Protein AF-A0A5E6N283-F1 (afdb_monomer)

Foldseek 3Di:
DCPQCVVCVVVADPPDDDHDDPSLLVVLLVVVCVVVVHDSVVSVVCCVVDVVSVVNSD

Structure (mmCIF, N/CA/C/O backbone):
data_AF-A0A5E6N283-F1
#
_entry.id   AF-A0A5E6N283-F1
#
loop_
_atom_site.group_PDB
_atom_site.id
_atom_site.type_symbol
_atom_site.label_atom_id
_atom_site.label_alt_id
_atom_site.label_comp_id
_atom_site.label_asym_id
_atom_site.label_entity_id
_atom_site.label_seq_id
_atom_site.pdbx_PDB_ins_code
_atom_site.Cartn_x
_atom_site.Cartn_y
_atom_site.Cartn_z
_atom_site.occupancy
_atom_site.B_iso_or_equiv
_atom_site.auth_seq_id
_atom_site.auth_comp_id
_atom_site.auth_asym_id
_atom_site.auth_atom_id
_atom_site.pdbx_PDB_model_num
ATOM 1 N N . MET A 1 1 ? -7.195 2.626 -18.307 1.00 50.75 1 MET A N 1
ATOM 2 C CA . MET A 1 1 ? -6.817 2.149 -16.953 1.00 50.75 1 MET A CA 1
ATOM 3 C C . MET A 1 1 ? -5.357 2.506 -16.656 1.00 50.75 1 MET A C 1
ATOM 5 O O . MET A 1 1 ? -4.828 2.101 -15.635 1.00 50.75 1 MET A O 1
ATOM 9 N N . ASP A 1 2 ? -4.767 3.355 -17.501 1.00 58.66 2 ASP A N 1
ATOM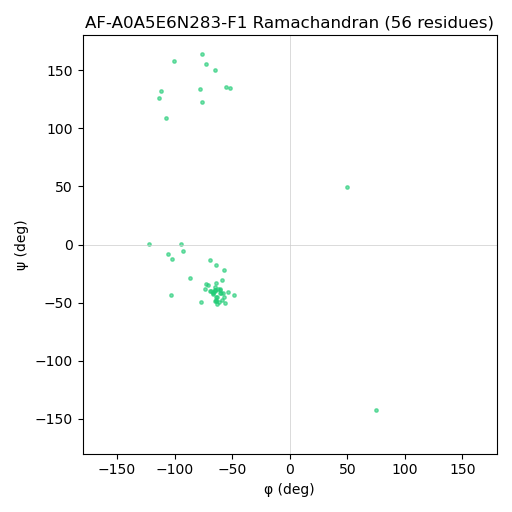 10 C CA . ASP A 1 2 ? -3.325 3.515 -17.699 1.00 58.66 2 ASP A CA 1
ATOM 11 C C . ASP A 1 2 ? -2.768 4.759 -16.986 1.00 58.66 2 ASP A C 1
ATOM 13 O O . ASP A 1 2 ? -1.579 4.881 -16.748 1.00 58.66 2 ASP A O 1
ATOM 17 N N . S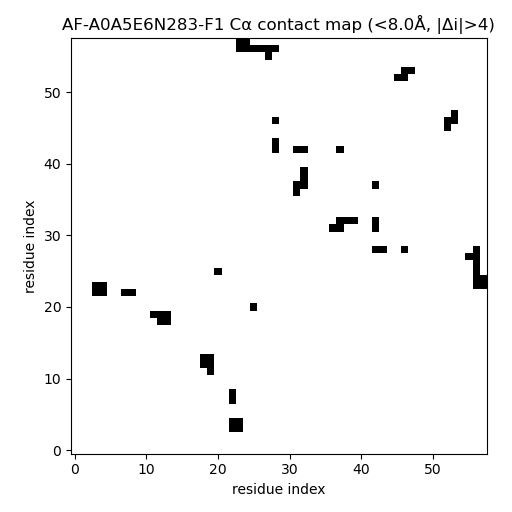ER A 1 3 ? -3.636 5.660 -16.511 1.00 77.50 3 SER A N 1
ATOM 18 C CA . SER A 1 3 ? -3.221 6.960 -15.961 1.00 77.50 3 SER A CA 1
ATOM 19 C C . SER A 1 3 ? -2.359 6.893 -14.696 1.00 77.50 3 SER A C 1
ATOM 21 O O . SER A 1 3 ? -1.780 7.902 -14.309 1.00 77.50 3 SER A O 1
ATOM 23 N N . LEU A 1 4 ? -2.351 5.757 -13.995 1.00 82.69 4 LEU A N 1
ATOM 24 C CA . LEU A 1 4 ? -1.648 5.576 -12.722 1.00 82.69 4 LEU A CA 1
ATOM 25 C C . LEU A 1 4 ? -0.358 4.781 -12.913 1.00 82.69 4 LEU A C 1
ATOM 27 O O . LEU A 1 4 ? 0.675 5.172 -12.381 1.00 82.69 4 LEU A O 1
ATOM 31 N N . ASP A 1 5 ? -0.407 3.715 -13.706 1.00 85.44 5 ASP A N 1
ATOM 32 C CA . ASP A 1 5 ? 0.791 2.957 -14.041 1.00 85.44 5 ASP A CA 1
ATOM 33 C C . ASP A 1 5 ? 1.751 3.841 -14.857 1.00 85.44 5 ASP A C 1
ATOM 35 O O . ASP A 1 5 ? 2.880 4.033 -14.418 1.00 85.44 5 ASP A O 1
ATOM 39 N N . ASP A 1 6 ? 1.274 4.527 -15.905 1.00 87.69 6 ASP A N 1
ATOM 40 C CA . ASP A 1 6 ? 2.092 5.425 -16.742 1.00 87.69 6 ASP A CA 1
ATOM 41 C C . ASP A 1 6 ? 2.708 6.588 -15.941 1.00 87.69 6 ASP A C 1
ATOM 43 O O . ASP A 1 6 ? 3.845 7.003 -16.167 1.00 87.69 6 ASP A O 1
ATOM 47 N N . ALA A 1 7 ? 1.962 7.142 -14.979 1.00 88.44 7 ALA A N 1
ATOM 48 C CA . ALA A 1 7 ? 2.415 8.297 -14.203 1.00 88.44 7 ALA A CA 1
ATOM 49 C C . ALA A 1 7 ? 3.548 7.948 -13.227 1.00 88.44 7 ALA A C 1
ATOM 51 O O . ALA A 1 7 ? 4.434 8.772 -12.974 1.00 88.44 7 ALA A O 1
ATOM 52 N N . PHE A 1 8 ? 3.508 6.741 -12.659 1.00 87.75 8 PHE A N 1
ATOM 53 C CA . PHE A 1 8 ? 4.447 6.309 -11.628 1.00 87.75 8 PHE A CA 1
ATOM 54 C C . PHE A 1 8 ? 5.496 5.318 -12.134 1.00 87.75 8 PHE A C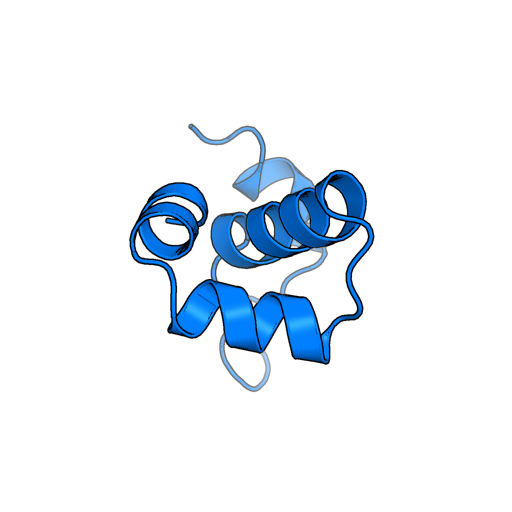 1
ATOM 56 O O . PHE A 1 8 ? 6.447 5.064 -11.400 1.00 87.75 8 PHE A O 1
ATOM 63 N N . GLU A 1 9 ? 5.389 4.819 -13.368 1.00 87.25 9 GLU A N 1
ATOM 64 C CA . GLU A 1 9 ? 6.318 3.863 -13.987 1.00 87.25 9 GLU A CA 1
ATOM 65 C C . GLU A 1 9 ? 7.786 4.274 -13.824 1.00 87.25 9 GLU A C 1
ATOM 67 O O . GLU A 1 9 ? 8.611 3.466 -13.408 1.00 87.25 9 GLU A O 1
ATOM 72 N N . GLN A 1 10 ? 8.099 5.559 -14.023 1.00 88.38 10 GLN A N 1
ATOM 73 C CA . GLN A 1 10 ? 9.455 6.111 -13.880 1.00 88.38 10 GLN A CA 1
ATOM 74 C C . GLN A 1 10 ? 10.096 5.895 -12.494 1.00 88.38 10 GLN A C 1
ATOM 76 O O . GLN A 1 10 ? 11.316 5.964 -12.353 1.00 88.38 10 GLN A O 1
ATOM 81 N N . HIS A 1 11 ? 9.289 5.674 -11.452 1.00 87.44 11 HIS A N 1
ATOM 82 C CA . HIS A 1 11 ? 9.757 5.459 -10.080 1.00 87.44 11 HIS A CA 1
ATOM 83 C C . HIS A 1 11 ? 9.945 3.977 -9.738 1.00 87.44 11 HIS A C 1
ATOM 85 O O . HIS A 1 11 ? 10.423 3.654 -8.649 1.00 87.44 11 HIS A O 1
ATOM 91 N N . TYR A 1 12 ? 9.564 3.076 -10.643 1.00 87.62 12 TYR A N 1
ATOM 92 C CA . TYR A 1 12 ? 9.597 1.636 -10.442 1.00 87.62 12 TYR A CA 1
ATOM 93 C C . TYR A 1 12 ? 10.669 1.038 -11.352 1.00 87.62 12 TYR A C 1
ATOM 95 O O . TYR A 1 12 ? 10.756 1.336 -12.538 1.00 87.62 12 TYR A O 1
ATOM 103 N N . SER A 1 13 ? 11.526 0.184 -10.792 1.00 85.00 13 SER A N 1
ATOM 104 C CA . SER A 1 13 ? 12.526 -0.519 -11.598 1.00 85.00 13 SER A CA 1
ATOM 105 C C . SER A 1 13 ? 11.856 -1.648 -12.375 1.00 85.00 13 SER A C 1
ATOM 107 O O . SER A 1 13 ? 11.246 -2.533 -11.768 1.00 85.00 13 SER A O 1
ATOM 109 N N . GLN A 1 14 ? 11.985 -1.609 -13.701 1.00 78.75 14 GLN A N 1
ATOM 110 C CA . GLN A 1 14 ? 11.483 -2.660 -14.588 1.00 78.75 14 GLN A CA 1
ATOM 111 C C . GLN A 1 14 ? 12.413 -3.881 -14.567 1.00 78.75 14 GLN A C 1
ATOM 113 O O . GLN A 1 14 ? 11.968 -4.990 -14.276 1.00 78.75 14 GLN A O 1
ATOM 118 N N . ASP A 1 15 ? 13.720 -3.651 -14.743 1.00 81.12 15 ASP A N 1
ATOM 119 C CA . ASP A 1 15 ? 14.654 -4.732 -15.105 1.00 81.12 15 ASP A CA 1
ATOM 120 C C . ASP A 1 15 ? 15.814 -4.916 -14.116 1.00 81.12 15 ASP A C 1
ATOM 122 O O . ASP A 1 15 ? 16.692 -5.755 -14.321 1.00 81.12 15 ASP A O 1
ATOM 126 N N . ASN A 1 16 ? 15.858 -4.117 -13.045 1.00 82.75 16 ASN A N 1
ATOM 127 C CA . ASN A 1 16 ? 16.973 -4.118 -12.102 1.00 82.75 16 ASN A CA 1
ATOM 128 C C . ASN A 1 16 ? 16.555 -4.620 -10.714 1.00 82.75 16 ASN A C 1
ATOM 130 O O . ASN A 1 16 ? 15.654 -4.071 -10.080 1.00 82.75 16 ASN A O 1
ATOM 134 N N . GLY A 1 17 ? 17.266 -5.628 -10.208 1.00 86.38 17 GLY A N 1
ATOM 135 C CA . GLY A 1 17 ? 17.062 -6.169 -8.867 1.00 86.38 17 GLY A CA 1
ATOM 136 C C . GLY A 1 17 ? 15.811 -7.045 -8.730 1.00 86.38 17 GLY A C 1
ATOM 137 O O . GLY A 1 1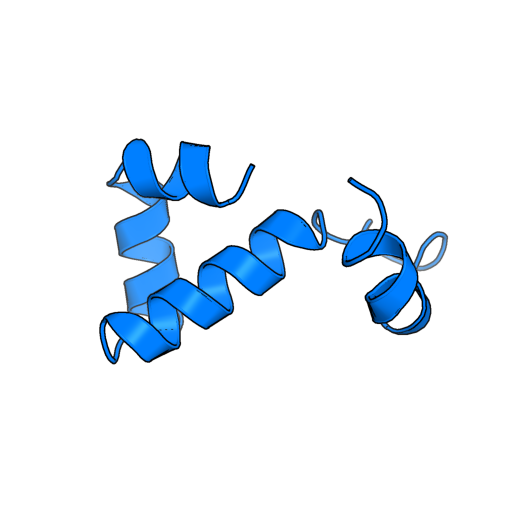7 ? 15.499 -7.861 -9.594 1.00 86.38 17 GLY A O 1
ATOM 138 N N . ARG A 1 18 ? 15.125 -6.941 -7.583 1.00 83.94 18 ARG A N 1
ATOM 139 C CA . ARG A 1 18 ? 13.890 -7.696 -7.325 1.00 83.94 18 ARG A CA 1
ATOM 140 C C . ARG A 1 18 ? 12.732 -7.019 -8.065 1.00 83.94 18 ARG A C 1
ATOM 142 O O . ARG A 1 18 ? 12.588 -5.809 -7.899 1.00 83.94 18 ARG A O 1
ATOM 149 N N . PRO A 1 19 ? 11.876 -7.772 -8.784 1.00 85.69 19 PRO A N 1
ATOM 150 C CA . PRO A 1 19 ? 10.755 -7.191 -9.507 1.00 85.69 19 PRO A CA 1
ATOM 151 C C . PRO A 1 19 ? 9.878 -6.362 -8.575 1.00 85.69 19 PRO A C 1
ATOM 153 O O . PRO A 1 19 ? 9.555 -6.770 -7.448 1.00 85.69 19 PRO A O 1
ATOM 156 N N . SER A 1 20 ? 9.517 -5.187 -9.073 1.00 88.69 20 SER A N 1
ATOM 157 C CA . SER A 1 20 ? 8.690 -4.237 -8.355 1.00 88.69 20 SER A CA 1
ATOM 158 C C . SER A 1 20 ? 7.287 -4.802 -8.129 1.00 88.69 20 SER A C 1
ATOM 160 O O . SER A 1 20 ? 6.778 -5.607 -8.910 1.00 88.69 20 SER A O 1
ATOM 162 N N . LYS A 1 21 ? 6.636 -4.391 -7.038 1.00 89.94 21 LYS A N 1
ATOM 163 C CA . LYS A 1 21 ? 5.220 -4.726 -6.838 1.00 89.94 21 LYS A CA 1
ATOM 164 C C . LYS A 1 21 ? 4.349 -3.906 -7.798 1.00 89.94 21 LYS A C 1
ATOM 166 O O . LYS A 1 21 ? 4.770 -2.807 -8.157 1.00 89.94 21 LYS A O 1
ATOM 171 N N . PRO A 1 22 ? 3.136 -4.379 -8.145 1.00 91.12 22 PRO A N 1
ATOM 172 C CA . PRO A 1 22 ? 2.201 -3.596 -8.948 1.00 91.12 22 PRO A CA 1
ATOM 173 C C . PRO A 1 22 ? 1.979 -2.200 -8.354 1.00 91.12 22 PRO A C 1
ATOM 175 O O . PRO A 1 22 ? 1.771 -2.068 -7.143 1.00 91.12 22 PRO A O 1
ATOM 178 N N . ILE A 1 23 ? 2.004 -1.165 -9.195 1.00 91.75 23 ILE A N 1
ATOM 179 C CA . ILE A 1 23 ? 1.858 0.236 -8.769 1.00 91.75 23 ILE A CA 1
ATOM 180 C C . ILE A 1 23 ? 0.501 0.438 -8.088 1.00 91.75 23 ILE A C 1
ATOM 182 O O . ILE A 1 23 ? 0.430 1.031 -7.010 1.00 91.75 23 ILE A O 1
ATOM 186 N N . ARG A 1 24 ? -0.566 -0.153 -8.642 1.00 92.06 24 ARG A N 1
ATOM 187 C CA . ARG A 1 24 ? -1.909 -0.137 -8.042 1.00 92.06 24 ARG A CA 1
ATOM 188 C C . ARG A 1 24 ? -1.934 -0.644 -6.595 1.00 92.06 24 ARG A C 1
ATOM 190 O O . ARG A 1 24 ? -2.585 -0.027 -5.751 1.00 92.06 24 ARG A O 1
ATOM 197 N N . LEU A 1 25 ? -1.180 -1.704 -6.289 1.00 93.62 25 LEU A N 1
ATOM 198 C CA . LEU A 1 25 ? -1.077 -2.231 -4.928 1.00 93.62 25 LEU A CA 1
ATOM 199 C C . LEU A 1 25 ? -0.437 -1.196 -4.001 1.00 93.62 25 LEU A C 1
ATOM 201 O O . LEU A 1 25 ? -0.974 -0.910 -2.932 1.00 93.62 25 LEU A O 1
ATOM 205 N N . MET A 1 26 ? 0.689 -0.612 -4.410 1.00 93.94 26 MET A N 1
ATOM 206 C CA . MET A 1 26 ? 1.414 0.359 -3.587 1.00 93.94 26 MET A CA 1
ATOM 207 C C . MET A 1 26 ? 0.596 1.630 -3.338 1.00 93.94 26 MET A C 1
ATOM 209 O O . MET A 1 26 ? 0.489 2.084 -2.199 1.00 93.94 26 MET A O 1
ATOM 213 N N . VAL A 1 27 ? -0.037 2.171 -4.380 1.00 93.81 27 VAL A N 1
ATOM 214 C CA . VAL A 1 27 ? -0.880 3.368 -4.273 1.00 93.81 27 VAL A CA 1
ATOM 215 C C . VAL A 1 27 ? -2.128 3.089 -3.439 1.00 93.81 27 VAL A C 1
ATOM 217 O O . VAL A 1 27 ? -2.472 3.889 -2.571 1.00 93.81 27 VAL A O 1
ATOM 220 N N . GLY A 1 28 ? -2.767 1.931 -3.622 1.00 94.69 28 GLY A N 1
ATOM 221 C CA . GLY A 1 28 ? -3.915 1.530 -2.810 1.00 94.69 28 GLY A CA 1
ATOM 222 C C . GLY A 1 28 ? -3.576 1.438 -1.318 1.00 94.69 28 GLY A C 1
ATOM 223 O O . GLY A 1 28 ? -4.333 1.937 -0.487 1.00 94.69 28 GLY A O 1
ATOM 224 N N . LEU A 1 29 ? -2.412 0.880 -0.967 1.00 95.69 29 LEU A N 1
ATOM 225 C CA . LEU A 1 29 ? -1.954 0.821 0.425 1.00 95.69 29 LEU A CA 1
ATOM 226 C C . LEU A 1 29 ? -1.679 2.213 1.007 1.00 95.69 29 LEU A C 1
ATOM 228 O O . LEU A 1 29 ? -2.038 2.460 2.156 1.00 95.69 29 LEU A O 1
ATOM 232 N N . LEU A 1 30 ? -1.095 3.132 0.231 1.00 95.25 30 LEU A N 1
ATOM 233 C CA . LEU A 1 30 ? -0.866 4.517 0.666 1.00 95.25 30 LEU A CA 1
ATOM 234 C C . LEU A 1 30 ? -2.178 5.276 0.902 1.00 95.25 30 LEU A C 1
ATOM 236 O O . LEU A 1 30 ? -2.298 6.000 1.890 1.00 95.25 30 LEU A O 1
ATOM 240 N N . LEU A 1 31 ? -3.180 5.075 0.042 1.00 95.12 31 LEU A N 1
ATOM 241 C CA . LEU A 1 31 ? -4.509 5.657 0.232 1.00 95.12 31 LEU A CA 1
ATOM 242 C C . LEU A 1 31 ? -5.178 5.114 1.497 1.00 95.12 31 LEU A C 1
ATOM 244 O O . LEU A 1 31 ? -5.655 5.898 2.312 1.00 95.12 31 LEU A O 1
ATOM 248 N N . LEU A 1 32 ? -5.162 3.793 1.697 1.00 95.62 32 LEU A N 1
ATOM 249 C CA . LEU A 1 32 ? -5.718 3.161 2.898 1.00 95.62 32 LEU A CA 1
ATOM 250 C C . LEU A 1 32 ? -4.992 3.616 4.168 1.00 95.62 32 LEU A C 1
ATOM 252 O O . LEU A 1 32 ? -5.634 3.854 5.188 1.00 95.62 32 LEU A O 1
ATOM 256 N N . LYS A 1 33 ? -3.667 3.790 4.097 1.00 96.81 33 LYS A N 1
ATOM 257 C CA . LYS A 1 33 ? -2.862 4.345 5.188 1.00 96.81 33 LYS A CA 1
ATOM 258 C C . LYS A 1 33 ? -3.371 5.712 5.619 1.00 96.81 33 LYS A C 1
ATOM 260 O O . LYS A 1 33 ? -3.581 5.929 6.810 1.00 96.81 33 LYS A O 1
ATOM 265 N N . GLN A 1 34 ? -3.566 6.610 4.656 1.00 96.88 34 GLN A N 1
ATOM 266 C CA . GLN A 1 34 ? -3.968 7.985 4.929 1.00 96.88 34 GLN A CA 1
ATOM 267 C C . GLN A 1 34 ? -5.439 8.088 5.344 1.00 96.88 34 GLN A C 1
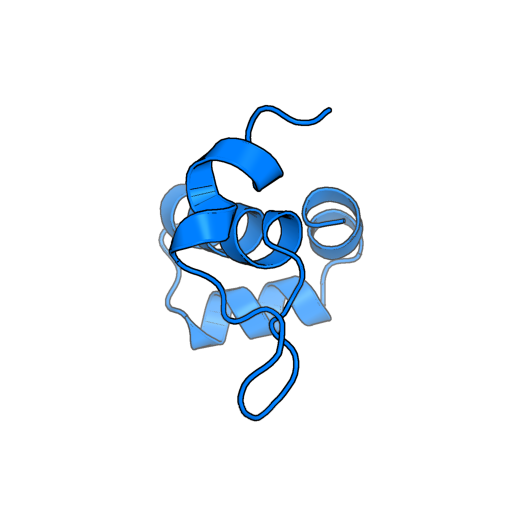ATOM 269 O O . GLN A 1 34 ? -5.765 8.863 6.238 1.00 96.88 34 GLN A O 1
ATOM 274 N N . LEU A 1 35 ? -6.316 7.299 4.721 1.00 96.19 35 LEU A N 1
ATOM 275 C CA . LEU A 1 35 ? -7.755 7.310 4.986 1.00 96.19 35 LEU A CA 1
ATOM 276 C C . LEU A 1 35 ? -8.075 6.804 6.397 1.00 96.19 35 LEU A C 1
ATOM 278 O O . LEU A 1 35 ? -8.882 7.406 7.097 1.00 96.19 35 LEU A O 1
ATOM 282 N N . GLU A 1 36 ? -7.404 5.737 6.828 1.00 94.12 36 GLU A N 1
ATOM 283 C CA .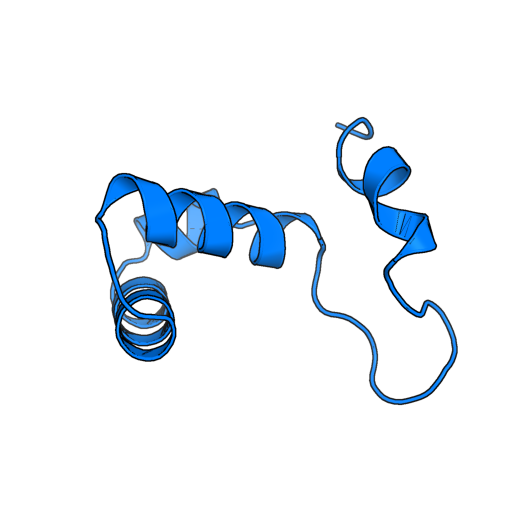 GLU A 1 36 ? -7.610 5.116 8.142 1.00 94.12 36 GLU A CA 1
ATOM 284 C C . GLU A 1 36 ? -6.630 5.638 9.213 1.00 94.12 36 GLU A C 1
ATOM 286 O O . GLU A 1 36 ? -6.665 5.192 10.360 1.00 94.12 36 GLU A O 1
ATOM 291 N N . ASN A 1 37 ? -5.733 6.565 8.850 1.00 95.81 37 ASN A N 1
ATOM 292 C CA . ASN A 1 37 ? -4.669 7.098 9.709 1.00 95.81 37 ASN A CA 1
ATOM 293 C C . ASN A 1 37 ? -3.847 5.989 10.409 1.00 95.81 37 ASN A C 1
ATOM 295 O O . ASN A 1 37 ? -3.660 5.976 11.630 1.00 95.81 37 ASN A O 1
ATOM 299 N N . LEU A 1 38 ? -3.394 5.008 9.625 1.00 95.00 38 LEU A N 1
ATOM 300 C CA . LEU A 1 38 ? -2.691 3.816 10.103 1.00 95.00 38 LEU A CA 1
ATOM 301 C C . LEU A 1 38 ? -1.168 3.923 9.917 1.00 95.00 38 LEU A C 1
ATOM 303 O O . LEU A 1 38 ? -0.668 4.642 9.055 1.00 95.00 38 LEU A O 1
ATOM 307 N N . SER A 1 39 ? -0.413 3.145 10.701 1.00 95.69 39 SER A N 1
ATOM 308 C CA . SER A 1 39 ? 1.015 2.913 10.434 1.00 95.69 39 SER A CA 1
ATOM 309 C C . SER A 1 39 ? 1.208 1.931 9.276 1.00 95.69 39 SER A C 1
ATOM 311 O O . SER A 1 39 ? 0.290 1.179 8.933 1.00 95.69 39 SER A O 1
ATOM 313 N N . ASP A 1 40 ? 2.414 1.886 8.709 1.00 94.56 40 ASP A N 1
ATOM 314 C CA . ASP A 1 40 ? 2.743 0.975 7.605 1.00 94.56 40 ASP A CA 1
ATOM 315 C C . ASP A 1 40 ? 2.516 -0.497 7.982 1.00 94.56 40 ASP A C 1
ATOM 317 O O . ASP A 1 40 ? 1.924 -1.268 7.224 1.00 94.56 40 ASP A O 1
ATOM 321 N N . GLU A 1 41 ? 2.894 -0.888 9.198 1.00 96.06 41 GLU A N 1
ATOM 322 C CA . GLU A 1 41 ? 2.712 -2.253 9.694 1.00 96.06 41 GLU A CA 1
ATOM 323 C C . GLU A 1 41 ? 1.230 -2.592 9.861 1.00 96.06 41 GLU A C 1
ATOM 325 O O . GLU A 1 41 ? 0.793 -3.695 9.517 1.00 96.06 41 GLU A O 1
ATOM 330 N N . ARG A 1 42 ? 0.438 -1.641 10.373 1.00 96.06 42 ARG A N 1
ATOM 331 C CA . 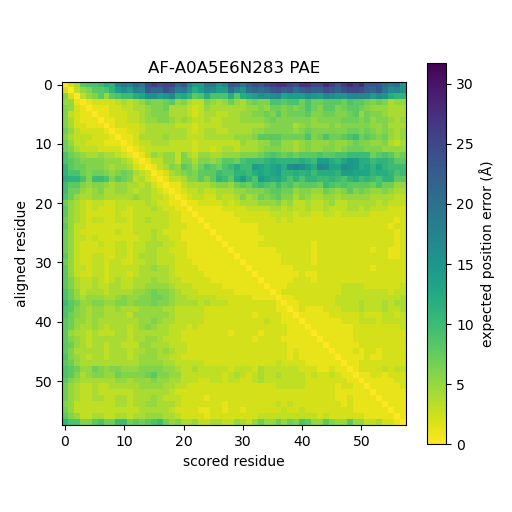ARG A 1 42 ? -1.001 -1.834 10.578 1.00 96.06 42 ARG A CA 1
ATOM 332 C C . ARG A 1 42 ? -1.756 -1.918 9.260 1.00 96.06 42 ARG A C 1
ATOM 334 O O . ARG A 1 42 ? -2.632 -2.771 9.138 1.00 96.06 42 ARG A O 1
ATOM 341 N N . VAL A 1 43 ? -1.392 -1.105 8.271 1.00 96.38 43 VAL A N 1
ATOM 342 C CA . VAL A 1 43 ? -1.951 -1.182 6.914 1.00 96.38 43 VAL A CA 1
ATOM 343 C C . VAL A 1 43 ? -1.703 -2.551 6.303 1.00 96.38 43 VAL A C 1
ATOM 345 O O . VAL A 1 43 ? -2.638 -3.178 5.810 1.00 96.38 43 VAL A O 1
ATOM 348 N N . VAL A 1 44 ? -0.473 -3.062 6.390 1.00 95.06 44 VAL A N 1
ATOM 349 C CA . VAL A 1 44 ? -0.135 -4.386 5.850 1.00 95.06 44 VAL A CA 1
ATOM 350 C C . VAL A 1 44 ? -0.885 -5.497 6.590 1.00 95.06 44 VAL A C 1
ATOM 352 O O . VAL A 1 44 ? -1.354 -6.448 5.960 1.00 95.06 44 VAL A O 1
ATOM 355 N N . LEU A 1 45 ? -1.033 -5.393 7.914 1.00 96.38 45 LEU A N 1
ATOM 356 C CA . LEU A 1 45 ? -1.812 -6.353 8.696 1.00 96.38 45 LEU A CA 1
ATOM 357 C C . LEU A 1 45 ? -3.291 -6.350 8.280 1.00 96.38 45 LEU A C 1
ATOM 359 O O . LEU A 1 45 ? -3.874 -7.417 8.085 1.00 96.38 45 LEU A O 1
ATOM 363 N N . GLN A 1 46 ? -3.883 -5.166 8.121 1.00 94.56 46 GLN A N 1
ATOM 364 C CA . GLN A 1 46 ? -5.283 -5.013 7.739 1.00 94.56 46 GLN A CA 1
ATOM 365 C C . GLN A 1 46 ? -5.527 -5.470 6.298 1.00 94.56 46 GLN A C 1
ATOM 367 O O . GLN A 1 46 ? -6.492 -6.184 6.045 1.00 94.56 46 GLN A O 1
ATOM 372 N N . PHE A 1 47 ? -4.613 -5.164 5.376 1.00 95.69 47 PHE A N 1
ATOM 373 C CA . PHE A 1 47 ? -4.629 -5.672 4.004 1.00 95.69 47 PHE A CA 1
ATOM 374 C C . PHE A 1 47 ? -4.628 -7.206 3.954 1.00 95.69 47 PHE A C 1
ATOM 376 O O . PHE A 1 47 ? -5.423 -7.816 3.243 1.00 95.69 47 PHE A O 1
ATOM 383 N N . LYS A 1 48 ? -3.778 -7.865 4.753 1.00 94.75 48 LYS A N 1
ATOM 384 C CA . LYS A 1 48 ? -3.747 -9.337 4.821 1.00 94.75 48 LYS A CA 1
ATOM 385 C C . LYS A 1 48 ? -5.043 -9.934 5.371 1.00 94.75 48 LYS A C 1
ATOM 387 O O . LYS A 1 48 ? -5.412 -11.036 4.982 1.00 94.75 48 LYS A O 1
ATOM 392 N N . ARG A 1 49 ? -5.707 -9.233 6.291 1.00 94.81 49 ARG A N 1
ATOM 393 C CA . ARG A 1 49 ? -6.922 -9.704 6.969 1.00 94.81 49 ARG A CA 1
ATOM 394 C C . ARG A 1 49 ? -8.209 -9.400 6.212 1.00 94.81 49 ARG A C 1
ATOM 396 O O . ARG A 1 49 ? -9.176 -10.130 6.394 1.00 94.81 49 ARG A O 1
ATOM 403 N N . ASN A 1 50 ? -8.238 -8.331 5.421 1.00 94.75 50 ASN A N 1
ATOM 404 C CA . ASN A 1 50 ? -9.453 -7.821 4.805 1.00 94.75 50 ASN A CA 1
ATOM 405 C C . ASN A 1 50 ? -9.480 -8.103 3.287 1.00 94.75 50 ASN A C 1
ATOM 407 O O . ASN A 1 50 ? -8.765 -7.431 2.538 1.00 94.75 50 ASN A O 1
ATOM 411 N N . PRO A 1 51 ? -10.340 -9.025 2.806 1.00 94.56 51 PRO A N 1
ATOM 412 C CA . PRO A 1 51 ? -10.483 -9.318 1.378 1.00 94.56 51 PRO A CA 1
ATOM 413 C C . PRO A 1 51 ? -10.881 -8.097 0.541 1.00 94.56 51 PRO A C 1
ATOM 415 O O . PRO A 1 51 ? -10.470 -7.981 -0.611 1.00 94.56 51 PRO A O 1
ATOM 418 N N . TYR A 1 52 ? -11.627 -7.150 1.120 1.00 94.62 52 TYR A N 1
ATOM 419 C CA . TYR A 1 52 ? -12.007 -5.917 0.427 1.00 94.62 52 TYR A CA 1
ATOM 420 C C . TYR A 1 52 ? -10.793 -5.045 0.107 1.00 94.62 52 TYR A C 1
ATOM 422 O O . TYR A 1 52 ? -10.736 -4.435 -0.957 1.00 94.62 52 TYR A O 1
ATOM 430 N N . TYR A 1 53 ? -9.799 -5.008 0.998 1.00 94.62 53 TYR A N 1
ATOM 431 C CA . TYR A 1 53 ? -8.584 -4.220 0.783 1.00 94.62 53 TYR A CA 1
ATOM 432 C C . TYR A 1 53 ? -7.698 -4.869 -0.282 1.00 94.62 53 TYR A C 1
ATOM 434 O O . TYR A 1 53 ? -7.095 -4.161 -1.082 1.00 94.62 53 TYR A O 1
ATOM 442 N N . GLN A 1 54 ? -7.679 -6.203 -0.345 1.00 94.44 54 GLN A N 1
ATOM 443 C CA . GLN A 1 54 ? -6.996 -6.947 -1.407 1.00 94.44 54 GLN A CA 1
ATOM 444 C C . GLN A 1 54 ? -7.620 -6.654 -2.770 1.00 94.44 54 GLN A C 1
ATOM 446 O O . GLN A 1 54 ? -6.917 -6.218 -3.674 1.00 94.44 54 GLN A O 1
ATOM 451 N N . TYR A 1 55 ? -8.944 -6.784 -2.883 1.00 94.81 55 TYR A N 1
ATOM 452 C CA . TYR A 1 55 ? -9.664 -6.482 -4.120 1.00 94.81 55 TYR A CA 1
ATOM 453 C C . TYR A 1 55 ? -9.497 -5.020 -4.569 1.00 94.81 55 TYR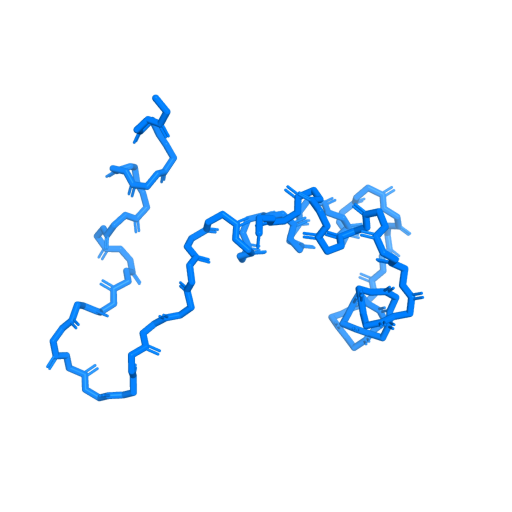 A C 1
ATOM 455 O O . TYR A 1 55 ? -9.341 -4.735 -5.756 1.00 94.81 55 TYR A O 1
ATOM 463 N N . PHE A 1 56 ? -9.508 -4.076 -3.625 1.00 92.62 56 PHE A N 1
ATOM 464 C CA . PHE A 1 56 ? -9.305 -2.656 -3.916 1.00 92.62 56 PHE A CA 1
ATOM 465 C C . PHE A 1 56 ? -7.922 -2.379 -4.529 1.00 92.62 56 PHE A C 1
ATOM 467 O O . PHE A 1 56 ? -7.817 -1.730 -5.577 1.00 92.62 56 PHE A O 1
ATOM 474 N N . CYS A 1 57 ? -6.877 -2.908 -3.891 1.00 92.56 57 CYS A N 1
ATOM 475 C CA . CYS A 1 57 ? -5.481 -2.756 -4.298 1.00 92.56 57 CYS A CA 1
ATOM 476 C C . CYS A 1 57 ? -5.110 -3.497 -5.592 1.00 92.56 57 CYS A C 1
ATOM 478 O O . CYS A 1 57 ? -4.068 -3.176 -6.166 1.00 92.56 57 CYS A O 1
ATOM 480 N N . GLY A 1 58 ? -5.960 -4.407 -6.074 1.00 81.00 58 GLY A N 1
ATOM 481 C CA . GLY A 1 58 ? -5.765 -5.121 -7.338 1.00 81.00 58 GLY A CA 1
ATOM 482 C C . GLY A 1 58 ? -5.237 -6.531 -7.151 1.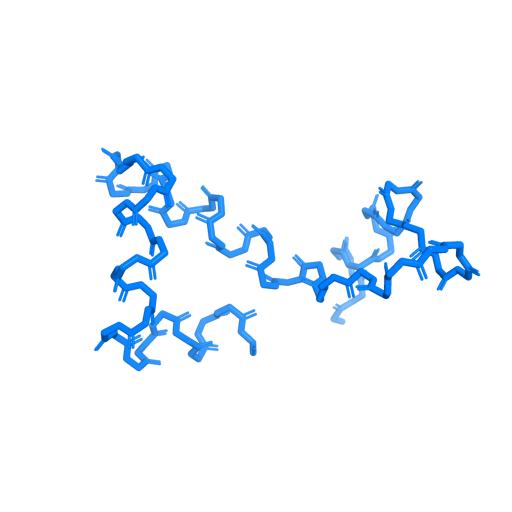00 81.00 58 GLY A C 1
ATOM 483 O O . GLY A 1 58 ? -4.161 -6.686 -6.530 1.00 81.00 58 GLY A O 1
#

Sequence (58 aa):
MDSLDDAFEQHYSQDNGRPSKPIRLMVGLLLLKQLENLSDERVVLQFKRNPYYQYFCG

pLDDT: mean 90.06, std 8.4, range [50.75, 96.88]

Mean predicted aligned error: 4.31 Å

Secondary structure (DSSP, 8-state):
--TTHHHHGGGS-SSSSSPPPPHHHHHHHHHHHHHTT--HHHHHHHHHH-HHHHHHH-

Radius of gyration: 12.37 Å; Cα contacts (8 Å, |Δi|>4): 36; chains: 1; bounding box: 29×18×28 Å

Solvent-accessible surface area (backbone atoms only — not comparable to full-atom values): 3540 Å² total; per-residue (Å²): 138,54,80,59,51,69,71,47,44,90,81,51,53,81,88,60,84,73,76,59,75,62,58,57,38,56,51,39,50,53,50,51,20,64,75,69,72,45,53,74,69,55,39,55,52,47,39,75,71,31,69,67,51,42,63,71,20,102